Protein AF-A0A975DCL2-F1 (afdb_monomer_lite)

Foldseek 3Di:
DVVVVVVVCCVPPVVVVVVVVVVVVVVPPDPDADPPQVQCCQQQVDGDDPPKDWPDKDWDWDQDPVGIKIKMKGKIADPLVVLVVSVVVLVPDPQWDDDPQWTWRDDPQAKIHIWHGDSVGRMIIIMIMGD

Structure (mmCIF, N/CA/C/O backbone):
data_AF-A0A975DCL2-F1
#
_entry.id   AF-A0A975DCL2-F1
#
loop_
_atom_site.group_PDB
_atom_site.id
_atom_site.type_symbol
_atom_site.label_atom_id
_atom_site.label_alt_id
_atom_site.label_comp_id
_atom_site.label_asym_id
_atom_site.label_entity_id
_atom_site.label_seq_id
_atom_site.pdbx_PDB_ins_code
_atom_site.Cartn_x
_atom_site.Cartn_y
_atom_site.Cartn_z
_atom_site.occupancy
_atom_site.B_iso_or_equiv
_atom_site.auth_seq_id
_atom_site.auth_comp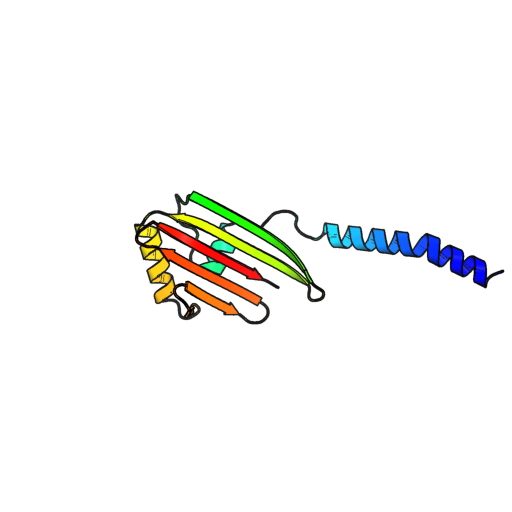_id
_atom_site.auth_asym_id
_atom_site.auth_atom_id
_atom_site.pdbx_PDB_model_num
ATOM 1 N N . MET A 1 1 ? 41.870 8.996 -41.832 1.00 61.66 1 MET A N 1
ATOM 2 C CA . MET A 1 1 ? 40.715 8.359 -42.506 1.00 61.66 1 MET A CA 1
ATOM 3 C C . MET A 1 1 ? 40.031 7.312 -41.621 1.00 61.66 1 MET A C 1
ATOM 5 O O . MET A 1 1 ? 38.864 7.495 -41.310 1.00 61.66 1 MET A O 1
ATOM 9 N N . TYR A 1 2 ? 40.750 6.301 -41.112 1.00 68.19 2 TYR A N 1
ATOM 10 C CA . TYR A 1 2 ? 40.195 5.272 -40.209 1.00 68.19 2 TYR A CA 1
ATOM 11 C C . TYR A 1 2 ? 39.582 5.832 -38.909 1.00 68.19 2 TYR A C 1
ATOM 13 O O . TYR A 1 2 ? 38.489 5.440 -38.517 1.00 68.19 2 TYR A O 1
ATOM 21 N N . GLN A 1 3 ? 40.245 6.812 -38.283 1.00 74.06 3 GLN A N 1
ATOM 22 C CA . GLN A 1 3 ? 39.758 7.490 -37.070 1.00 74.06 3 GLN A CA 1
ATOM 23 C C . GLN A 1 3 ? 38.402 8.189 -37.288 1.00 74.06 3 GLN A C 1
ATOM 25 O O . GLN A 1 3 ? 37.501 8.057 -36.471 1.00 74.06 3 GLN A O 1
ATOM 30 N N . ILE A 1 4 ? 38.228 8.871 -38.424 1.00 77.38 4 ILE A N 1
ATOM 31 C CA . ILE A 1 4 ? 36.994 9.604 -38.755 1.00 77.38 4 ILE A CA 1
ATOM 32 C C . ILE A 1 4 ? 35.851 8.623 -39.036 1.00 77.38 4 ILE A C 1
ATOM 34 O O . ILE A 1 4 ? 34.755 8.792 -38.515 1.00 77.38 4 ILE A O 1
ATOM 38 N N . PHE A 1 5 ? 36.123 7.551 -39.786 1.00 77.69 5 PHE A N 1
ATOM 39 C CA . PHE A 1 5 ? 35.148 6.484 -40.033 1.00 77.69 5 PHE A CA 1
ATOM 40 C C . PHE A 1 5 ? 34.688 5.809 -38.736 1.00 77.69 5 PHE A C 1
ATOM 42 O O . PHE A 1 5 ? 33.501 5.548 -38.561 1.00 77.69 5 PHE A O 1
ATOM 49 N N . LYS A 1 6 ? 35.613 5.581 -37.797 1.00 78.00 6 LYS A N 1
ATOM 50 C CA . LYS A 1 6 ? 35.305 5.017 -36.481 1.00 78.00 6 LYS A CA 1
ATOM 51 C C . LYS A 1 6 ? 34.385 5.942 -35.681 1.00 78.00 6 LYS A C 1
ATOM 53 O O . LYS A 1 6 ? 33.407 5.468 -35.122 1.00 78.00 6 LYS A O 1
ATOM 58 N N . ILE A 1 7 ? 34.644 7.250 -35.685 1.00 80.81 7 ILE A N 1
ATOM 59 C CA . ILE A 1 7 ? 33.789 8.240 -35.010 1.00 80.81 7 ILE A CA 1
ATOM 60 C C . ILE A 1 7 ? 32.390 8.268 -35.631 1.00 80.81 7 ILE A C 1
ATOM 62 O O . ILE A 1 7 ? 31.408 8.224 -34.898 1.00 80.81 7 ILE A O 1
ATOM 6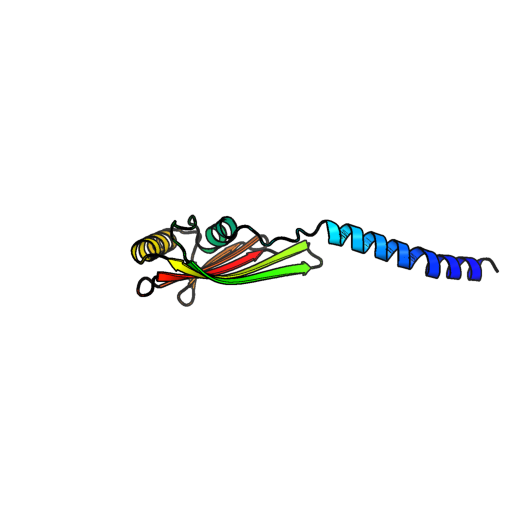6 N N . ILE A 1 8 ? 32.289 8.271 -36.965 1.00 81.06 8 ILE A N 1
ATOM 67 C CA . ILE A 1 8 ? 30.996 8.255 -37.664 1.00 81.06 8 ILE A CA 1
ATOM 68 C C . ILE A 1 8 ? 30.193 7.016 -37.263 1.00 81.06 8 ILE A C 1
ATOM 70 O O . ILE A 1 8 ? 29.042 7.152 -36.874 1.00 81.06 8 ILE A O 1
ATOM 74 N N . ILE A 1 9 ? 30.811 5.832 -37.278 1.00 79.56 9 ILE A N 1
ATOM 75 C CA . ILE A 1 9 ? 30.170 4.574 -36.869 1.00 79.56 9 ILE A CA 1
ATOM 76 C C . ILE A 1 9 ? 29.735 4.619 -35.400 1.00 79.56 9 ILE A C 1
ATOM 78 O O . ILE A 1 9 ? 28.622 4.217 -35.076 1.00 79.56 9 ILE A O 1
ATOM 82 N N . TYR A 1 10 ? 30.581 5.125 -34.501 1.00 82.81 10 TYR A N 1
ATOM 83 C CA . TYR A 1 10 ? 30.229 5.252 -33.086 1.00 82.81 10 TYR A CA 1
ATOM 84 C C . TYR A 1 10 ? 29.017 6.171 -32.891 1.00 82.81 10 TYR A C 1
ATOM 86 O O . TYR A 1 10 ? 28.125 5.837 -32.121 1.00 82.81 10 TYR A O 1
ATOM 94 N N . VAL A 1 11 ? 28.942 7.290 -33.612 1.00 83.81 11 VAL A N 1
ATOM 95 C CA . VAL A 1 11 ? 27.844 8.260 -33.487 1.00 83.81 11 VAL A CA 1
ATOM 96 C C . VAL A 1 11 ? 26.565 7.788 -34.182 1.00 83.81 11 VAL A C 1
ATOM 98 O O . VAL A 1 11 ? 25.477 8.119 -33.727 1.00 83.81 11 VAL A O 1
ATOM 101 N N . THR A 1 12 ? 26.653 7.008 -35.259 1.00 84.50 12 THR A N 1
ATOM 102 C CA . THR A 1 12 ? 25.460 6.552 -35.990 1.00 84.50 12 THR A CA 1
ATOM 103 C C . THR A 1 12 ? 24.918 5.220 -35.497 1.00 84.50 12 THR A C 1
ATOM 105 O O . THR A 1 12 ? 23.719 5.005 -35.610 1.00 84.50 12 THR A O 1
ATOM 108 N N . ILE A 1 13 ? 25.754 4.330 -34.954 1.00 85.19 13 ILE A N 1
ATOM 109 C CA . ILE A 1 13 ? 25.338 2.976 -34.559 1.00 85.19 13 ILE A CA 1
ATOM 110 C C . ILE A 1 13 ? 25.052 2.874 -33.061 1.00 85.19 13 ILE A C 1
ATOM 112 O O . ILE A 1 13 ? 24.077 2.230 -32.676 1.00 85.19 13 ILE A O 1
ATOM 116 N N . ILE A 1 14 ? 25.855 3.510 -32.202 1.00 84.81 14 ILE A N 1
ATOM 117 C CA . ILE A 1 14 ? 25.710 3.343 -30.746 1.00 84.81 14 ILE A CA 1
ATOM 118 C C . ILE A 1 14 ? 24.445 4.013 -30.203 1.00 84.81 14 ILE A C 1
ATOM 120 O O . ILE A 1 14 ? 23.747 3.350 -29.437 1.00 84.81 14 ILE A O 1
ATOM 124 N N . PRO A 1 15 ? 24.081 5.257 -30.577 1.00 87.25 15 PRO A N 1
ATOM 125 C CA . PRO A 1 15 ? 22.866 5.873 -30.048 1.00 87.25 15 PRO A CA 1
ATOM 126 C C . PRO A 1 15 ? 21.587 5.093 -30.391 1.00 87.25 15 PRO A C 1
ATOM 128 O O . PRO A 1 15 ? 20.793 4.874 -29.477 1.00 87.25 15 PRO A O 1
ATOM 131 N N . PRO A 1 16 ? 21.390 4.577 -31.625 1.00 87.00 16 PRO A N 1
ATOM 132 C CA . PRO A 1 16 ? 20.262 3.691 -31.910 1.00 87.00 16 PRO A CA 1
ATOM 133 C C . PRO A 1 16 ? 20.286 2.400 -31.092 1.00 87.00 16 PRO A C 1
ATOM 135 O O . PRO A 1 16 ? 19.246 1.983 -30.598 1.00 87.00 16 PRO A O 1
ATOM 138 N N . LEU A 1 17 ? 21.456 1.779 -30.906 1.00 86.75 17 LEU A N 1
ATOM 139 C CA . LEU A 1 17 ? 21.586 0.556 -30.105 1.00 86.75 17 LEU A CA 1
ATOM 140 C C . LEU A 1 17 ? 21.239 0.787 -28.631 1.00 86.75 17 LEU A C 1
ATOM 142 O O . LEU A 1 17 ? 20.527 -0.020 -28.037 1.00 86.75 17 LEU A O 1
ATOM 146 N N . LEU A 1 18 ? 21.694 1.903 -28.056 1.00 86.31 18 LEU A N 1
ATOM 147 C CA . LEU A 1 18 ? 21.327 2.309 -26.699 1.00 86.31 18 LEU A CA 1
ATOM 148 C C . LEU A 1 18 ? 19.827 2.584 -26.589 1.00 86.31 18 LEU A C 1
ATOM 150 O O . LEU A 1 18 ? 19.204 2.150 -25.625 1.00 86.31 18 LEU A O 1
ATOM 154 N N . PHE A 1 19 ? 19.237 3.249 -27.585 1.00 86.81 19 PHE A N 1
ATOM 155 C CA . PHE A 1 19 ? 17.800 3.504 -27.622 1.00 86.81 19 PHE A CA 1
ATOM 156 C C . PHE A 1 19 ? 16.992 2.201 -27.675 1.00 86.81 19 PHE A C 1
ATOM 158 O O . PHE A 1 19 ? 16.068 2.022 -26.889 1.00 86.81 19 PHE A O 1
ATOM 165 N N . VAL A 1 20 ? 17.376 1.256 -28.539 1.00 86.94 20 VAL A N 1
ATOM 166 C CA . VAL A 1 20 ? 16.731 -0.065 -28.627 1.00 86.94 20 VAL A CA 1
ATOM 167 C C . VAL A 1 20 ? 16.858 -0.826 -27.308 1.00 86.94 20 VAL A C 1
ATOM 169 O O . VAL A 1 20 ? 15.869 -1.385 -26.841 1.00 86.94 20 VAL A O 1
ATOM 172 N N . GLY A 1 21 ? 18.036 -0.806 -26.676 1.00 86.06 21 GLY A N 1
ATOM 173 C CA . GLY A 1 21 ? 18.235 -1.401 -25.353 1.00 86.06 21 GLY A CA 1
ATOM 174 C C . GLY A 1 21 ? 17.332 -0.773 -24.288 1.00 86.06 21 GLY A C 1
ATOM 175 O O . GLY A 1 21 ? 16.706 -1.492 -23.514 1.00 86.06 21 GLY A O 1
ATOM 176 N N . PHE A 1 22 ? 17.200 0.554 -24.290 1.00 83.25 22 PHE A N 1
ATOM 177 C CA . PHE A 1 22 ? 16.341 1.278 -23.352 1.00 83.25 22 PHE A CA 1
ATOM 178 C C . PHE A 1 22 ? 14.859 0.940 -23.546 1.00 83.25 22 PHE A C 1
ATOM 180 O O . PHE A 1 22 ? 14.155 0.688 -22.572 1.00 83.25 22 PHE A O 1
ATOM 187 N N . VAL A 1 23 ? 14.395 0.869 -24.797 1.00 82.88 23 VAL A N 1
ATOM 188 C CA . VAL A 1 23 ? 13.020 0.462 -25.128 1.00 82.88 23 VAL A CA 1
ATOM 189 C C . VAL A 1 23 ? 12.755 -0.975 -24.686 1.00 82.88 23 VAL A C 1
ATOM 191 O O . VAL A 1 23 ? 11.705 -1.248 -24.112 1.00 82.88 23 VAL A O 1
ATOM 194 N N . PHE A 1 24 ? 13.711 -1.884 -24.897 1.00 82.75 24 PHE A N 1
ATOM 195 C CA . PHE A 1 24 ? 13.594 -3.267 -24.438 1.00 82.75 24 PHE A CA 1
ATOM 196 C C . PHE A 1 24 ? 13.453 -3.352 -22.916 1.00 82.75 24 PHE A C 1
ATOM 198 O O . PHE A 1 24 ? 12.580 -4.059 -22.430 1.00 82.75 24 PHE A O 1
ATOM 205 N N . ILE A 1 25 ? 14.270 -2.608 -22.164 1.00 79.06 25 ILE A N 1
ATOM 206 C CA . ILE A 1 25 ? 14.192 -2.564 -20.695 1.00 79.06 25 ILE A CA 1
ATOM 207 C C . ILE A 1 25 ? 12.855 -1.962 -20.244 1.00 79.06 25 ILE A C 1
ATOM 209 O O . ILE A 1 25 ? 12.198 -2.519 -19.368 1.00 79.06 25 ILE A O 1
ATOM 213 N N . ALA A 1 26 ? 12.422 -0.866 -20.871 1.00 72.56 26 ALA A N 1
ATOM 214 C CA . ALA A 1 26 ? 11.152 -0.220 -20.559 1.00 72.56 26 ALA A CA 1
ATOM 215 C C . ALA A 1 26 ? 9.941 -1.130 -20.833 1.00 72.56 26 ALA A C 1
ATOM 217 O O . ALA A 1 26 ? 8.963 -1.072 -20.095 1.00 72.56 26 ALA A O 1
ATOM 218 N N . ALA A 1 27 ? 10.012 -2.003 -21.843 1.00 73.88 27 ALA A N 1
ATOM 219 C CA . ALA A 1 27 ? 8.942 -2.946 -22.170 1.00 73.88 27 ALA A CA 1
ATOM 220 C C . ALA A 1 27 ? 8.725 -4.038 -21.104 1.00 73.88 27 ALA A C 1
ATOM 222 O O . ALA A 1 27 ? 7.651 -4.632 -21.059 1.00 73.88 27 ALA A O 1
ATOM 223 N N . PHE A 1 28 ? 9.714 -4.300 -20.242 1.00 72.19 28 PHE A N 1
ATOM 224 C CA . PHE A 1 28 ? 9.573 -5.227 -19.112 1.00 72.19 28 PHE A CA 1
ATOM 225 C C . PHE A 1 28 ? 9.035 -4.562 -17.841 1.00 72.19 28 PHE A C 1
ATOM 227 O O . PHE A 1 28 ? 8.841 -5.245 -16.836 1.00 72.19 28 PHE A O 1
ATOM 234 N N . ILE A 1 29 ? 8.781 -3.250 -17.861 1.00 66.81 29 ILE A N 1
ATOM 235 C CA . ILE A 1 29 ? 8.124 -2.565 -16.751 1.00 66.81 29 ILE A CA 1
ATOM 236 C C . ILE A 1 29 ? 6.624 -2.862 -16.874 1.00 66.81 29 ILE A C 1
ATOM 238 O O . ILE A 1 29 ? 6.015 -2.438 -17.860 1.00 66.81 29 ILE A O 1
ATOM 242 N N . PRO A 1 30 ? 6.007 -3.588 -15.921 1.00 62.97 30 PRO A N 1
ATOM 243 C CA . PRO A 1 30 ? 4.571 -3.832 -15.966 1.00 62.97 30 PRO A CA 1
ATOM 244 C C . PRO A 1 30 ? 3.832 -2.491 -16.061 1.00 62.97 30 PRO A C 1
ATOM 246 O O . PRO A 1 30 ? 4.168 -1.533 -15.358 1.00 62.97 30 PRO A O 1
ATOM 249 N N . SER A 1 31 ? 2.849 -2.402 -16.955 1.00 64.31 31 SER A N 1
ATOM 250 C CA . SER A 1 31 ? 2.064 -1.182 -17.185 1.00 64.31 31 SER A CA 1
ATOM 251 C C . SER A 1 31 ? 0.983 -0.979 -16.130 1.00 64.31 31 SER A C 1
ATOM 253 O O . SER A 1 31 ? 0.678 0.154 -15.765 1.00 64.31 31 SER A O 1
ATOM 255 N N . ASP A 1 32 ? 0.430 -2.077 -15.616 1.00 72.81 32 ASP A N 1
ATOM 256 C CA . ASP A 1 32 ? -0.799 -2.034 -14.827 1.00 72.81 32 ASP A CA 1
ATOM 257 C C . ASP A 1 32 ? -0.479 -1.949 -13.338 1.00 72.81 32 ASP A C 1
ATOM 259 O O . ASP A 1 32 ? 0.397 -2.698 -12.888 1.00 72.81 32 ASP A O 1
ATOM 263 N N . PRO A 1 33 ? -1.146 -1.066 -12.567 1.00 80.19 33 PRO A N 1
ATOM 264 C CA . PRO A 1 33 ? -0.934 -0.956 -11.127 1.00 80.19 33 PRO A CA 1
ATOM 265 C C . PRO A 1 33 ? -1.136 -2.311 -10.448 1.00 80.19 33 PRO A C 1
ATOM 267 O O . PRO A 1 33 ? -1.855 -3.171 -10.959 1.00 80.19 33 PRO A O 1
ATOM 270 N N . GLU A 1 34 ? -0.488 -2.515 -9.301 1.00 86.56 34 GLU A N 1
ATOM 271 C CA . GLU A 1 34 ? -0.695 -3.763 -8.565 1.00 86.56 34 GLU A CA 1
ATOM 272 C C . GLU A 1 34 ? -2.177 -3.917 -8.185 1.00 86.56 34 GLU A C 1
ATOM 274 O O . GLU A 1 34 ? -2.885 -2.914 -8.054 1.00 86.56 34 GLU A O 1
ATOM 279 N N . PRO A 1 35 ? -2.699 -5.144 -8.037 1.00 90.69 35 PRO A N 1
ATOM 280 C CA . PRO A 1 35 ? -4.072 -5.338 -7.588 1.00 90.69 35 PRO A CA 1
ATOM 281 C C . PRO A 1 35 ? -4.298 -4.654 -6.236 1.00 90.69 35 PRO A C 1
ATOM 283 O O . PRO A 1 35 ? -3.455 -4.752 -5.342 1.00 90.69 35 PRO A O 1
ATOM 286 N N . LEU A 1 36 ? -5.434 -3.969 -6.074 1.00 91.44 36 LEU A N 1
ATOM 287 C CA . LEU A 1 36 ? -5.747 -3.239 -4.841 1.00 91.44 36 LEU A CA 1
ATOM 288 C C . LEU A 1 36 ? -5.746 -4.174 -3.627 1.00 91.44 36 LEU A C 1
ATOM 290 O O . LEU A 1 36 ? -5.337 -3.781 -2.544 1.00 91.44 36 LEU A O 1
ATOM 294 N N . GLU A 1 37 ? -6.167 -5.419 -3.817 1.00 92.69 37 GLU A N 1
ATOM 295 C CA . GLU A 1 37 ? -6.192 -6.456 -2.793 1.00 92.69 37 GLU A CA 1
ATOM 296 C C . GLU A 1 37 ? -4.792 -6.743 -2.243 1.00 92.69 37 GLU A C 1
ATOM 298 O O . GLU A 1 37 ? -4.630 -6.931 -1.040 1.00 92.69 37 GLU A O 1
ATOM 303 N N . VAL A 1 38 ? -3.778 -6.743 -3.115 1.00 91.25 38 VAL A N 1
ATOM 304 C CA . VAL A 1 38 ? -2.377 -6.955 -2.732 1.00 91.25 38 VAL A CA 1
ATOM 305 C C . VAL A 1 38 ? -1.863 -5.730 -1.989 1.00 91.25 38 VAL A C 1
ATOM 307 O O . VAL A 1 38 ? -1.373 -5.852 -0.871 1.00 91.25 38 VAL A O 1
ATOM 310 N N . VAL A 1 39 ? -2.054 -4.543 -2.568 1.00 92.38 39 VAL A N 1
ATOM 311 C CA . VAL A 1 39 ? -1.600 -3.275 -1.980 1.00 92.38 39 VAL A CA 1
ATOM 312 C C . VAL A 1 39 ? -2.216 -3.055 -0.600 1.00 92.38 39 VAL A C 1
ATOM 314 O O . VAL A 1 39 ? -1.511 -2.759 0.361 1.00 92.38 39 VAL A O 1
ATOM 317 N N . PHE A 1 40 ? -3.528 -3.252 -0.476 1.00 93.50 40 PHE A N 1
ATOM 318 C CA . PHE A 1 40 ? -4.249 -3.079 0.778 1.00 93.50 40 PHE A CA 1
ATOM 319 C C . PHE A 1 40 ? -3.798 -4.082 1.839 1.00 93.50 40 PHE A C 1
ATOM 321 O O . PHE A 1 40 ? -3.597 -3.703 2.992 1.00 93.50 40 PHE A O 1
ATOM 328 N N . LYS A 1 41 ? -3.583 -5.344 1.456 1.00 93.38 41 LYS A N 1
ATOM 329 C CA . LYS A 1 41 ? -3.080 -6.375 2.364 1.00 93.38 41 LYS A CA 1
ATOM 330 C C . LYS A 1 41 ? -1.685 -6.055 2.880 1.00 93.38 41 LYS A C 1
ATOM 332 O O . LYS A 1 41 ? -1.431 -6.199 4.071 1.00 93.38 41 LYS A O 1
ATOM 337 N N . GLU A 1 42 ? -0.796 -5.582 2.015 1.00 91.38 42 GLU A N 1
ATOM 338 C CA . GLU A 1 42 ? 0.550 -5.175 2.419 1.00 91.38 42 GLU A CA 1
ATOM 339 C C . GLU A 1 42 ? 0.533 -3.904 3.291 1.00 91.38 42 GLU A C 1
ATOM 341 O O . GLU A 1 42 ? 1.315 -3.789 4.238 1.00 91.38 42 GLU A O 1
ATOM 346 N N . SER A 1 43 ? -0.390 -2.970 3.035 1.00 92.50 43 SER A N 1
ATOM 347 C CA . SER A 1 43 ? -0.559 -1.751 3.835 1.00 92.50 43 SER A CA 1
ATOM 348 C C . SER A 1 43 ? -1.210 -1.983 5.194 1.00 92.50 43 SER A C 1
ATOM 350 O O . SER A 1 43 ? -0.752 -1.407 6.173 1.00 92.50 43 SER A O 1
ATOM 352 N N . CYS A 1 44 ? -2.275 -2.783 5.266 1.00 92.88 44 CYS A N 1
ATOM 353 C CA . CYS A 1 44 ? -3.149 -2.907 6.437 1.00 92.88 44 CYS A CA 1
ATOM 354 C C . CYS A 1 44 ? -3.100 -4.291 7.107 1.00 92.88 44 CYS A C 1
ATOM 356 O O . CYS A 1 44 ? -3.782 -4.508 8.104 1.00 92.88 44 CYS A O 1
ATOM 358 N N . GLY A 1 45 ? -2.325 -5.240 6.576 1.00 90.75 45 GLY A N 1
ATOM 359 C CA . GLY A 1 45 ? -2.104 -6.558 7.179 1.00 90.75 45 GLY A CA 1
ATOM 360 C C . GLY A 1 45 ? -3.312 -7.495 7.130 1.00 90.75 45 GLY A C 1
ATOM 361 O O . GLY A 1 45 ? -3.280 -8.567 7.732 1.00 90.75 45 GLY A O 1
ATOM 362 N N . VAL A 1 46 ? -4.377 -7.103 6.430 1.00 93.62 46 VAL A N 1
ATOM 363 C CA . VAL A 1 46 ? -5.654 -7.819 6.353 1.00 93.62 46 VAL A CA 1
ATOM 364 C C . VAL A 1 46 ? -6.192 -7.793 4.931 1.00 93.62 46 VAL A C 1
ATOM 366 O O . VAL A 1 46 ? -5.888 -6.890 4.152 1.00 93.62 46 VAL A O 1
ATOM 369 N N . ASP A 1 47 ? -6.994 -8.795 4.585 1.00 94.75 47 ASP A N 1
ATOM 370 C CA . ASP A 1 47 ? -7.609 -8.860 3.264 1.00 94.75 47 ASP A CA 1
ATOM 371 C C . ASP A 1 47 ? -8.641 -7.735 3.081 1.00 94.75 47 ASP A C 1
ATOM 373 O O . ASP A 1 47 ? -9.320 -7.313 4.021 1.00 94.75 47 ASP A O 1
ATOM 377 N N . LEU A 1 48 ? -8.755 -7.248 1.844 1.00 93.69 48 LEU A N 1
ATOM 378 C CA . LEU A 1 48 ? -9.695 -6.193 1.477 1.00 93.69 48 LEU A CA 1
ATOM 379 C C . LEU A 1 48 ? -11.144 -6.676 1.710 1.00 93.69 48 LEU A C 1
ATOM 381 O O .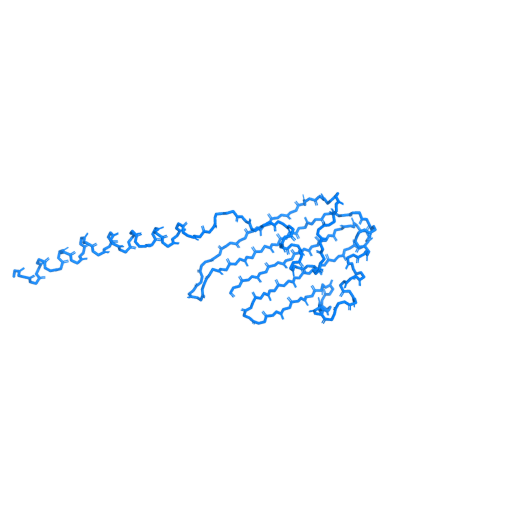 LEU A 1 48 ? -11.555 -7.669 1.103 1.00 93.69 48 LEU A O 1
ATOM 385 N N . PRO A 1 49 ? -11.934 -6.015 2.577 1.00 92.62 49 PRO A N 1
ATOM 386 C CA . PRO A 1 49 ? -13.269 -6.486 2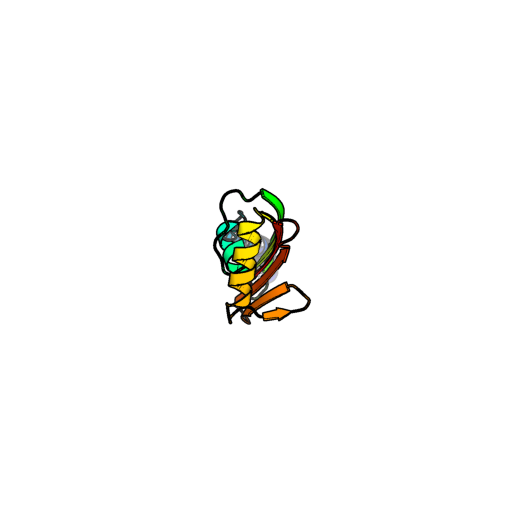.929 1.00 92.62 49 PRO A CA 1
ATOM 387 C C . PRO A 1 49 ? -14.251 -6.327 1.766 1.00 92.62 49 PRO A C 1
ATOM 389 O O . PRO A 1 49 ? -14.173 -5.375 0.993 1.00 92.62 49 PRO A O 1
ATOM 392 N N . PHE A 1 50 ? -15.230 -7.227 1.667 1.00 90.19 50 PHE A N 1
ATOM 393 C CA . PHE A 1 50 ? -16.294 -7.123 0.666 1.00 90.19 50 PHE A CA 1
ATOM 394 C C . PHE A 1 50 ? -17.150 -5.864 0.877 1.00 90.19 50 PHE A C 1
ATOM 396 O O . PHE A 1 50 ? -17.410 -5.463 2.009 1.00 90.19 50 PHE A O 1
ATOM 403 N N . GLY A 1 51 ? -17.620 -5.265 -0.223 1.00 89.25 51 GLY A N 1
ATOM 404 C CA . GLY A 1 51 ? -18.465 -4.063 -0.181 1.00 89.25 51 GLY A CA 1
ATOM 405 C C . GLY A 1 51 ? -17.700 -2.747 -0.009 1.00 89.25 51 GLY A C 1
ATOM 406 O O . GLY A 1 51 ? -18.319 -1.720 0.254 1.00 89.25 51 GLY A O 1
ATOM 407 N N . TYR A 1 52 ? -16.374 -2.759 -0.165 1.00 92.56 52 TYR A N 1
ATOM 408 C CA . TYR A 1 52 ? -15.568 -1.542 -0.152 1.00 92.56 52 TYR A CA 1
ATOM 409 C C . TYR A 1 52 ? -15.917 -0.603 -1.318 1.00 92.56 52 TYR A C 1
ATOM 411 O O . TYR A 1 52 ? -16.255 -1.034 -2.422 1.00 92.56 52 TYR A O 1
ATOM 419 N N . VAL A 1 53 ? -15.767 0.699 -1.082 1.00 95.00 53 VAL A N 1
ATOM 420 C CA . VAL A 1 53 ? -15.855 1.742 -2.107 1.00 95.00 53 VAL A CA 1
ATOM 421 C C . VAL A 1 53 ? -14.505 2.433 -2.210 1.00 95.00 53 VAL A C 1
ATOM 423 O O . VAL A 1 53 ? -13.967 2.911 -1.214 1.00 95.00 53 VAL A O 1
ATOM 426 N N . VAL A 1 54 ? -13.946 2.498 -3.417 1.00 95.00 54 VAL A N 1
ATOM 427 C CA . VAL A 1 54 ? -12.703 3.237 -3.671 1.00 95.00 54 VAL A CA 1
ATOM 428 C C . VAL A 1 54 ? -13.033 4.716 -3.826 1.00 95.00 54 VAL A C 1
ATOM 430 O O . VAL A 1 54 ? -13.784 5.088 -4.725 1.00 95.00 54 VAL A O 1
ATOM 433 N N . ILE A 1 55 ? -12.464 5.550 -2.959 1.00 95.69 55 ILE A N 1
ATOM 434 C CA . ILE A 1 55 ? -12.631 7.008 -2.998 1.00 95.69 55 ILE A CA 1
ATOM 435 C C . ILE A 1 55 ? -11.484 7.638 -3.780 1.00 95.69 55 ILE A C 1
ATOM 437 O O . ILE A 1 55 ? -11.701 8.430 -4.693 1.00 95.69 55 ILE A O 1
ATOM 441 N N . GLU A 1 56 ? -10.255 7.256 -3.438 1.00 93.81 56 GLU A N 1
ATOM 442 C CA . GLU A 1 56 ? -9.045 7.767 -4.066 1.00 93.81 56 GLU A CA 1
ATOM 443 C C . GLU A 1 56 ? -8.035 6.640 -4.242 1.00 93.81 56 GLU A C 1
ATOM 445 O O . GLU A 1 56 ? -7.879 5.775 -3.377 1.00 93.81 56 GLU A O 1
ATOM 450 N N . ARG A 1 57 ? -7.334 6.663 -5.375 1.00 93.25 57 ARG A N 1
ATOM 451 C CA . ARG A 1 57 ? -6.262 5.724 -5.677 1.00 93.25 57 ARG A CA 1
ATOM 452 C C . ARG A 1 57 ? -5.235 6.396 -6.575 1.00 93.25 57 ARG A C 1
ATOM 454 O O . ARG A 1 57 ? -5.551 6.780 -7.698 1.00 93.25 57 ARG A O 1
ATOM 461 N N . GLN A 1 58 ? -4.017 6.555 -6.073 1.00 92.25 58 GLN A N 1
ATOM 462 C CA . GLN A 1 58 ? -2.919 7.211 -6.779 1.00 92.25 58 GLN A CA 1
ATOM 463 C C . GLN A 1 58 ? -1.699 6.286 -6.807 1.00 92.25 58 GLN A C 1
ATOM 465 O O . GLN A 1 58 ? -0.844 6.374 -5.921 1.00 92.25 58 GLN A O 1
ATOM 470 N N . PRO A 1 59 ? -1.622 5.382 -7.801 1.00 91.19 59 PRO A N 1
ATOM 471 C CA . PRO A 1 59 ? -0.436 4.578 -8.030 1.00 91.19 59 PRO A CA 1
ATOM 472 C C . PRO A 1 59 ? 0.654 5.421 -8.705 1.00 91.19 59 PRO A C 1
ATOM 474 O O . PRO A 1 59 ? 0.389 6.270 -9.555 1.00 91.19 59 PRO A O 1
ATOM 477 N N . SER A 1 60 ? 1.897 5.153 -8.338 1.00 86.81 60 SER A N 1
ATOM 478 C CA . SER A 1 60 ? 3.102 5.783 -8.851 1.00 86.81 60 SER A CA 1
ATOM 479 C C . SER A 1 60 ? 4.170 4.713 -9.047 1.00 86.81 60 SER A C 1
ATOM 481 O O . SER A 1 60 ? 4.391 3.857 -8.191 1.00 86.81 60 SER A O 1
ATOM 483 N N . ARG A 1 61 ? 4.851 4.758 -10.191 1.00 82.81 61 ARG A N 1
ATOM 484 C CA . ARG A 1 61 ? 5.954 3.853 -10.523 1.00 82.81 61 ARG A CA 1
ATOM 485 C C . ARG A 1 61 ? 7.185 4.648 -10.884 1.00 82.81 61 ARG A C 1
ATOM 487 O O . ARG A 1 61 ? 7.102 5.642 -11.603 1.00 82.81 61 ARG A O 1
ATOM 494 N N . GLY A 1 62 ? 8.320 4.187 -10.389 1.00 74.94 62 GLY A N 1
ATOM 495 C CA . GLY A 1 62 ? 9.618 4.755 -10.690 1.00 74.94 62 GLY A CA 1
ATOM 496 C C . GLY A 1 62 ? 10.606 3.674 -11.087 1.00 74.94 62 GLY A C 1
ATOM 497 O O . GLY A 1 62 ? 10.437 2.490 -10.801 1.00 74.94 62 GLY A O 1
ATOM 498 N N . PHE A 1 63 ? 11.666 4.108 -11.752 1.00 71.75 63 PHE A N 1
ATOM 499 C CA . PHE A 1 63 ? 12.856 3.301 -11.935 1.00 71.75 63 PHE A CA 1
ATOM 500 C C . PHE A 1 63 ? 14.007 4.039 -11.268 1.00 71.75 63 PHE A C 1
ATOM 502 O O . PHE A 1 63 ? 14.338 5.164 -11.649 1.00 71.75 63 PHE A O 1
ATOM 509 N N . ALA A 1 64 ? 14.570 3.426 -10.237 1.00 67.31 64 ALA A N 1
ATOM 510 C CA . ALA A 1 64 ? 15.744 3.921 -9.546 1.00 67.31 64 ALA A CA 1
ATOM 511 C C . ALA A 1 64 ? 16.948 3.028 -9.900 1.00 67.31 64 ALA A C 1
ATOM 513 O O . ALA A 1 64 ? 16.761 1.896 -10.344 1.00 67.31 64 ALA A O 1
ATOM 514 N N . PRO A 1 65 ? 18.198 3.487 -9.710 1.00 65.94 65 PRO A N 1
ATOM 515 C CA . PRO A 1 65 ? 19.387 2.680 -10.006 1.00 65.94 65 PRO A CA 1
ATOM 516 C C . PRO A 1 65 ? 19.392 1.299 -9.332 1.00 65.94 65 PRO A C 1
ATOM 518 O O . PRO A 1 65 ? 19.994 0.363 -9.849 1.00 65.94 65 PRO A O 1
ATOM 521 N N . GLN A 1 66 ? 18.722 1.183 -8.185 1.00 68.44 66 GLN A N 1
ATOM 522 C CA . GLN A 1 66 ? 18.575 -0.041 -7.404 1.00 68.44 66 GLN A CA 1
ATOM 523 C C . GLN A 1 66 ? 17.456 -0.987 -7.882 1.00 68.44 66 GLN A C 1
ATOM 525 O O . GLN A 1 66 ? 17.436 -2.134 -7.447 1.00 68.44 66 GLN A O 1
ATOM 530 N N . GLY A 1 67 ? 16.556 -0.554 -8.774 1.00 71.44 67 GLY A N 1
ATOM 531 C CA . GLY A 1 67 ? 15.452 -1.383 -9.261 1.00 71.44 67 GLY A CA 1
ATOM 532 C C . GLY A 1 67 ? 14.167 -0.619 -9.589 1.00 71.44 67 GLY A C 1
ATOM 533 O O . GLY A 1 67 ? 14.149 0.603 -9.754 1.00 71.44 67 GLY A O 1
ATOM 534 N N . VAL A 1 68 ? 13.073 -1.372 -9.704 1.00 77.31 68 VAL A N 1
ATOM 535 C CA . VAL A 1 68 ? 11.723 -0.831 -9.901 1.00 77.31 68 VAL A CA 1
ATOM 536 C C . VAL A 1 68 ? 11.178 -0.394 -8.548 1.00 77.31 68 VAL A C 1
ATOM 538 O O . VAL A 1 68 ? 11.182 -1.182 -7.607 1.00 77.31 68 VAL A O 1
ATOM 541 N N . SER A 1 69 ? 10.678 0.835 -8.464 1.00 83.81 69 SER A N 1
ATOM 542 C CA . SER A 1 69 ? 9.936 1.303 -7.302 1.00 83.81 69 SER A CA 1
ATOM 543 C C . SER A 1 69 ? 8.446 1.394 -7.605 1.00 83.81 69 SER A C 1
ATOM 545 O O . SER A 1 69 ? 8.020 1.806 -8.690 1.00 83.81 69 SER A O 1
ATOM 547 N N . TYR A 1 70 ? 7.647 1.013 -6.619 1.00 86.88 70 TYR A N 1
ATOM 548 C CA . TYR A 1 70 ? 6.202 1.157 -6.625 1.00 86.88 70 TYR A CA 1
ATOM 549 C C . TYR A 1 70 ? 5.787 1.935 -5.393 1.00 86.88 70 TYR A C 1
ATOM 551 O O . TYR A 1 70 ? 6.248 1.643 -4.295 1.00 86.88 70 TYR A O 1
ATOM 559 N N . SER A 1 71 ? 4.905 2.909 -5.549 1.00 90.00 71 SER A N 1
ATOM 560 C CA . SER A 1 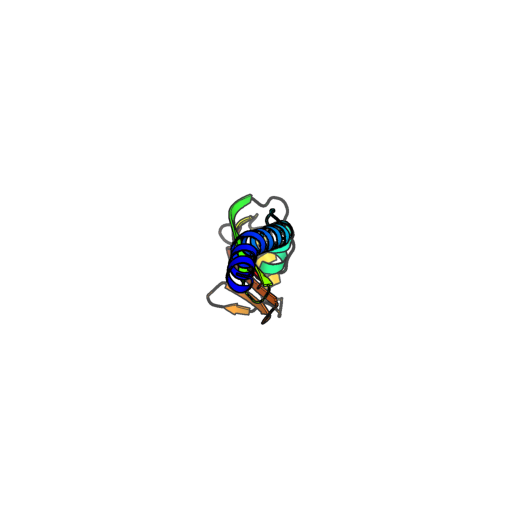71 ? 4.196 3.484 -4.419 1.00 90.00 71 SER A CA 1
ATOM 561 C C . SER A 1 71 ? 2.746 3.727 -4.775 1.00 90.00 71 SER A C 1
ATOM 563 O O . SER A 1 71 ? 2.414 4.133 -5.882 1.00 90.00 71 SER A O 1
ATOM 565 N N . GLU A 1 72 ? 1.860 3.471 -3.833 1.00 93.00 72 GLU A N 1
ATOM 566 C CA . GLU A 1 72 ? 0.444 3.733 -3.983 1.00 93.00 72 GLU A CA 1
ATOM 567 C C . GLU A 1 72 ? -0.072 4.335 -2.690 1.00 93.00 72 GLU A C 1
ATOM 569 O O . GLU A 1 72 ? 0.259 3.881 -1.597 1.00 93.00 72 GLU A O 1
ATOM 574 N N . LYS A 1 73 ? -0.884 5.375 -2.817 1.00 94.06 73 LYS A N 1
ATOM 575 C CA . LYS A 1 73 ? -1.683 5.893 -1.714 1.00 94.06 73 LYS A CA 1
ATOM 576 C C . LYS A 1 73 ? -3.135 5.930 -2.144 1.00 94.06 73 LYS A C 1
ATOM 578 O O . LYS A 1 73 ? -3.438 6.212 -3.309 1.00 94.06 73 LYS A O 1
ATOM 583 N N . GLY A 1 74 ? -4.029 5.678 -1.210 1.00 94.75 74 GLY A N 1
ATOM 584 C CA . GLY A 1 74 ? -5.443 5.730 -1.502 1.00 94.75 74 GLY A CA 1
ATOM 585 C C . GLY A 1 74 ? -6.304 5.750 -0.262 1.00 94.75 74 GLY A C 1
ATOM 586 O O . GLY A 1 74 ? -5.842 5.621 0.873 1.00 94.75 74 GLY A O 1
ATOM 587 N N . VAL A 1 75 ? -7.588 5.930 -0.524 1.00 96.38 75 VAL A N 1
ATOM 588 C CA . VAL A 1 75 ? -8.636 5.982 0.481 1.00 96.38 75 VAL A CA 1
ATOM 589 C C . VAL A 1 75 ? -9.750 5.064 0.019 1.00 96.38 75 VAL A C 1
ATOM 591 O O . VAL A 1 75 ? -10.273 5.214 -1.090 1.00 96.38 75 VAL A O 1
ATOM 594 N N . ILE A 1 76 ? -10.116 4.117 0.874 1.00 96.31 76 ILE A N 1
ATOM 595 C CA . ILE A 1 76 ? -11.333 3.329 0.704 1.00 96.31 76 ILE A CA 1
ATOM 596 C C . ILE A 1 76 ? -12.321 3.653 1.816 1.00 96.31 76 ILE A C 1
ATOM 598 O O . ILE A 1 76 ? -11.943 4.075 2.909 1.00 96.31 76 ILE A O 1
ATOM 602 N N . GLN A 1 77 ? -13.593 3.422 1.534 1.00 96.44 77 GLN A N 1
ATOM 603 C CA . GLN A 1 77 ? -14.650 3.409 2.525 1.00 96.44 77 GLN A CA 1
ATOM 604 C C . GLN A 1 77 ? -15.159 1.979 2.689 1.00 96.44 77 GLN A C 1
ATOM 606 O O . GLN A 1 77 ? -15.426 1.290 1.705 1.00 96.44 77 GLN A O 1
ATOM 611 N N . VAL A 1 78 ? -15.280 1.537 3.935 1.00 95.88 78 VAL A N 1
ATOM 612 C CA . VAL A 1 78 ? -15.790 0.219 4.317 1.00 95.88 78 VAL A CA 1
ATOM 613 C C . VAL A 1 78 ? -16.888 0.378 5.364 1.00 95.88 78 VAL A C 1
ATOM 615 O O . VAL A 1 78 ? -17.011 1.426 6.001 1.00 95.88 78 VAL A O 1
ATOM 618 N N . ASP A 1 79 ? -17.679 -0.672 5.575 1.00 95.50 79 ASP A N 1
ATOM 619 C CA . ASP A 1 79 ? -18.643 -0.690 6.675 1.00 95.50 79 ASP A CA 1
ATOM 620 C C . ASP A 1 79 ? -17.951 -0.496 8.028 1.00 95.50 79 ASP A C 1
ATOM 622 O O . ASP A 1 79 ? -16.847 -0.993 8.263 1.00 95.50 79 ASP A O 1
ATOM 626 N N . LEU A 1 80 ? -18.641 0.161 8.964 1.00 94.50 80 LEU A N 1
ATOM 627 C CA . LEU A 1 80 ? -18.105 0.459 10.299 1.00 94.50 80 LEU A CA 1
ATOM 628 C C . LEU A 1 80 ? -17.630 -0.800 11.037 1.00 94.50 80 LEU A C 1
ATOM 630 O O . LEU A 1 80 ? -16.622 -0.761 11.735 1.00 94.50 80 LEU A O 1
ATOM 634 N N . LYS A 1 81 ? -18.321 -1.928 10.831 1.00 94.94 81 LYS A N 1
ATOM 635 C CA . LYS A 1 81 ? -17.917 -3.226 11.378 1.00 94.94 81 LYS A CA 1
ATOM 636 C C . LYS A 1 81 ? -16.543 -3.652 10.849 1.00 94.94 81 LYS A C 1
ATOM 638 O O . LYS A 1 81 ? -15.666 -3.967 11.641 1.00 94.94 81 LYS A O 1
ATOM 643 N N . HIS A 1 82 ? -16.340 -3.591 9.532 1.00 95.06 82 HIS A N 1
ATOM 644 C CA . HIS A 1 82 ? -15.053 -3.921 8.923 1.00 95.06 82 HIS A CA 1
ATOM 645 C C . HIS A 1 82 ? -13.957 -2.950 9.370 1.00 95.06 82 HIS A C 1
ATOM 647 O O . HIS A 1 82 ? -12.852 -3.387 9.657 1.00 95.06 82 HIS A O 1
ATOM 653 N N . ALA A 1 83 ? -14.253 -1.653 9.502 1.00 93.50 83 ALA A N 1
ATOM 654 C CA . ALA A 1 83 ? -13.290 -0.688 10.033 1.00 93.50 83 ALA A CA 1
ATOM 655 C C . ALA A 1 83 ? -12.845 -1.048 11.463 1.00 93.50 83 ALA A C 1
ATOM 657 O O . ALA A 1 83 ? -11.655 -1.005 11.769 1.00 93.50 83 ALA A O 1
ATOM 658 N N . SER A 1 84 ? -13.775 -1.446 12.336 1.00 94.69 84 SER A N 1
ATOM 659 C CA . SER A 1 84 ? -13.438 -1.926 13.681 1.00 94.69 84 SER A CA 1
ATOM 660 C C . SER A 1 84 ? -12.599 -3.204 13.657 1.00 94.69 84 SER A C 1
ATOM 662 O O . SER A 1 84 ? -11.625 -3.294 14.402 1.00 94.69 84 SER A O 1
ATOM 664 N N . ASP A 1 85 ? -12.931 -4.159 12.787 1.00 94.31 85 ASP A N 1
ATOM 665 C CA . ASP A 1 85 ? -12.200 -5.425 12.663 1.00 94.31 85 ASP A CA 1
ATOM 666 C C . ASP A 1 85 ? -10.763 -5.207 12.139 1.00 94.31 85 ASP A C 1
ATOM 668 O O . ASP A 1 85 ? -9.813 -5.810 12.649 1.00 94.31 85 ASP A O 1
ATOM 672 N N . ILE A 1 86 ? -10.580 -4.301 11.166 1.00 93.56 86 ILE A N 1
ATOM 673 C CA . ILE A 1 86 ? -9.259 -3.904 10.647 1.00 93.56 86 ILE A CA 1
ATOM 674 C C . ILE A 1 86 ? -8.440 -3.242 11.758 1.00 93.56 86 ILE A C 1
ATOM 676 O O . ILE A 1 86 ? -7.292 -3.623 11.977 1.00 93.56 86 ILE A O 1
ATOM 680 N N . LEU A 1 87 ? -9.027 -2.278 12.478 1.00 94.12 87 LEU A N 1
ATOM 681 C CA . LEU A 1 87 ? -8.343 -1.593 13.575 1.00 94.12 87 LEU A CA 1
ATOM 682 C C . LEU A 1 87 ? -7.884 -2.589 14.644 1.00 94.12 87 LEU A C 1
ATOM 684 O O . LEU A 1 87 ? -6.721 -2.576 15.033 1.00 94.12 87 LEU A O 1
ATOM 688 N N . HIS A 1 88 ? -8.772 -3.488 15.068 1.00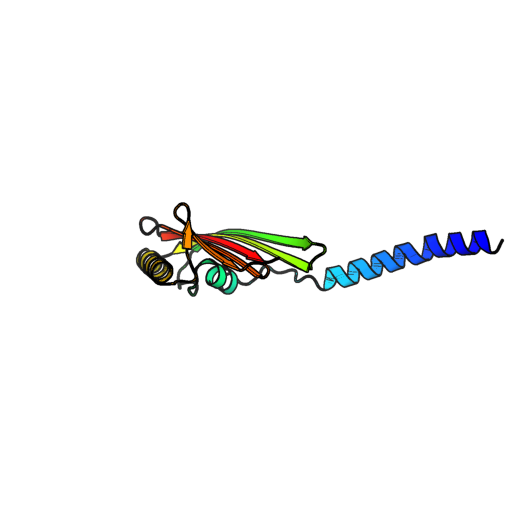 94.12 88 HIS A N 1
ATOM 689 C CA . HIS A 1 88 ? -8.435 -4.502 16.061 1.00 94.12 88 HIS A CA 1
ATOM 690 C C . HIS A 1 88 ? -7.304 -5.425 15.584 1.00 94.12 88 HIS A C 1
ATOM 692 O O . HIS A 1 88 ? -6.389 -5.739 16.342 1.00 94.12 88 HIS A O 1
ATOM 698 N N . SER A 1 89 ? -7.329 -5.821 14.309 1.00 93.25 89 SER A N 1
ATOM 699 C CA . SER A 1 89 ? -6.273 -6.650 13.717 1.00 93.25 89 SER A CA 1
ATOM 700 C C . SER A 1 89 ? -4.920 -5.933 13.704 1.00 93.25 89 SER A C 1
ATOM 702 O O . SER A 1 89 ? -3.904 -6.546 14.021 1.00 93.25 89 SER A O 1
ATOM 704 N N . LEU A 1 90 ? -4.903 -4.633 13.392 1.00 92.62 90 LEU A N 1
ATOM 705 C CA . LEU A 1 90 ? -3.698 -3.799 13.418 1.00 92.62 90 LEU A CA 1
ATOM 706 C C . LEU A 1 90 ? -3.157 -3.582 14.838 1.00 92.62 90 LEU A C 1
ATOM 708 O O . LEU A 1 90 ? -1.945 -3.552 15.025 1.00 92.62 90 LEU A O 1
ATOM 712 N N . GLU A 1 91 ? -4.031 -3.462 15.840 1.00 92.19 91 GLU A N 1
ATOM 713 C CA . GLU A 1 91 ? -3.643 -3.300 17.249 1.00 92.19 91 GLU A CA 1
ATOM 714 C C . GLU A 1 91 ? -3.008 -4.560 17.848 1.00 92.19 91 GLU A C 1
ATOM 716 O O . GLU A 1 91 ? -2.128 -4.466 18.704 1.00 92.19 91 GLU A O 1
ATOM 721 N N . VAL A 1 92 ? -3.459 -5.740 17.416 1.00 92.94 92 VAL A N 1
ATOM 722 C CA . VAL A 1 92 ? -2.949 -7.030 17.905 1.00 92.94 92 VAL A CA 1
ATOM 723 C C . VAL A 1 92 ? -1.707 -7.482 17.124 1.00 92.94 92 VAL A C 1
ATOM 725 O O . VAL A 1 92 ? -0.911 -8.272 17.636 1.00 92.94 92 VAL A O 1
ATOM 728 N N . ASN A 1 93 ? -1.512 -6.988 15.899 1.00 89.75 93 ASN A N 1
ATOM 729 C CA . ASN A 1 93 ? -0.392 -7.379 15.051 1.00 89.75 93 ASN A CA 1
ATOM 730 C C . ASN A 1 93 ? 0.915 -6.675 15.461 1.00 89.75 93 ASN A C 1
ATOM 732 O O . ASN A 1 93 ? 1.053 -5.461 15.348 1.00 89.75 93 ASN A O 1
ATOM 736 N N . THR A 1 94 ? 1.912 -7.460 15.875 1.00 88.25 94 THR A N 1
ATOM 737 C CA . THR A 1 94 ? 3.224 -6.964 16.324 1.00 88.25 94 THR A CA 1
ATOM 738 C C . THR A 1 94 ? 4.087 -6.365 15.218 1.00 88.25 94 THR A C 1
ATOM 740 O O . THR A 1 94 ? 5.030 -5.630 15.517 1.00 88.25 94 THR A O 1
ATOM 743 N N . ASP A 1 95 ? 3.791 -6.683 13.957 1.00 88.75 95 ASP A N 1
ATOM 744 C CA . ASP A 1 95 ? 4.529 -6.168 12.801 1.00 88.75 95 ASP A CA 1
ATOM 745 C C . ASP A 1 95 ? 4.179 -4.699 12.522 1.00 88.75 95 ASP A C 1
ATOM 747 O O . ASP A 1 95 ? 4.967 -3.969 11.917 1.00 88.75 95 ASP A O 1
ATOM 751 N N . TYR A 1 96 ? 3.018 -4.245 13.006 1.00 91.00 96 TYR A N 1
ATOM 752 C CA . TYR A 1 96 ? 2.546 -2.876 12.865 1.00 91.00 96 TYR A CA 1
ATOM 753 C C . TYR A 1 96 ? 2.822 -2.073 14.133 1.00 91.00 96 TYR A C 1
ATOM 755 O O . TYR A 1 96 ? 2.549 -2.495 15.255 1.00 91.00 96 TYR A O 1
ATOM 763 N N . LYS A 1 97 ? 3.355 -0.866 13.958 1.00 92.31 97 LYS A N 1
ATOM 764 C CA . LYS A 1 97 ? 3.625 0.069 15.052 1.00 92.31 97 LYS A CA 1
ATOM 765 C C . LYS A 1 97 ? 2.763 1.303 14.889 1.00 92.31 97 LYS A C 1
ATOM 767 O O . LYS A 1 97 ? 2.763 1.926 13.832 1.00 92.31 97 LYS A O 1
ATOM 772 N N . LEU A 1 98 ? 2.069 1.685 15.956 1.00 91.88 98 LEU A N 1
ATOM 773 C CA . LEU A 1 98 ? 1.297 2.920 15.977 1.00 91.88 98 LEU A CA 1
ATOM 774 C C . LEU A 1 98 ? 2.247 4.128 16.001 1.00 91.88 98 LEU A C 1
ATOM 776 O O . LEU A 1 98 ? 2.943 4.365 16.990 1.00 91.88 98 LEU A O 1
ATOM 780 N N . GLN A 1 99 ? 2.253 4.905 14.922 1.00 89.88 99 GLN A N 1
ATOM 781 C CA . GLN A 1 99 ? 3.010 6.143 14.768 1.00 89.88 99 GLN A CA 1
ATOM 782 C C . GLN A 1 99 ? 2.083 7.259 14.280 1.00 89.88 99 GLN A C 1
ATOM 784 O O . GLN A 1 99 ? 1.387 7.127 13.278 1.00 89.88 99 GLN A O 1
ATOM 789 N N . GLN A 1 100 ? 2.039 8.365 15.030 1.00 85.88 100 GLN A N 1
ATOM 790 C CA . GLN A 1 100 ? 1.281 9.578 14.675 1.00 85.88 100 GLN A CA 1
ATOM 791 C C . GLN A 1 100 ? -0.205 9.337 14.313 1.00 85.88 100 GLN A C 1
ATOM 793 O O . GLN A 1 100 ? -0.785 10.071 13.520 1.00 85.88 100 GLN A O 1
ATOM 798 N N . GLY A 1 101 ? -0.845 8.325 14.914 1.00 85.94 101 GLY A N 1
ATOM 799 C CA . GLY A 1 101 ? -2.249 7.984 14.642 1.00 85.94 101 GLY A CA 1
ATOM 800 C C . GLY A 1 101 ? -2.470 7.096 13.412 1.00 85.94 101 GLY A C 1
ATOM 801 O O . GLY A 1 101 ? -3.613 6.929 12.991 1.00 85.94 101 GLY A O 1
ATOM 802 N N . SER A 1 102 ? -1.404 6.518 12.858 1.00 89.94 102 SER A N 1
ATOM 803 C CA . SER A 1 102 ? -1.435 5.510 11.798 1.00 89.94 102 SER A CA 1
ATOM 804 C C . SER A 1 102 ? -0.623 4.276 12.195 1.00 89.94 102 SER A C 1
ATOM 806 O O . SER A 1 102 ? 0.298 4.365 13.004 1.00 89.94 102 SER A O 1
ATOM 808 N N . PHE A 1 103 ? -0.983 3.114 11.666 1.00 93.31 103 PHE A N 1
ATOM 809 C CA . PHE A 1 103 ? -0.240 1.876 11.855 1.00 93.31 103 PHE A CA 1
ATOM 810 C C . PHE A 1 103 ? 0.756 1.714 10.720 1.00 93.31 103 PHE A C 1
ATOM 812 O O . PHE A 1 103 ? 0.365 1.657 9.557 1.00 93.31 103 PHE A O 1
ATOM 819 N N . GLU A 1 104 ? 2.034 1.630 11.061 1.00 93.31 104 GLU A N 1
ATOM 820 C CA . GLU A 1 104 ? 3.121 1.515 10.098 1.00 93.31 104 GLU A CA 1
ATOM 821 C C . GLU A 1 104 ? 3.810 0.156 10.224 1.00 93.31 104 GLU A C 1
ATOM 823 O O . GLU A 1 104 ? 4.215 -0.244 11.317 1.00 93.31 104 GLU A O 1
ATOM 828 N N . ASN A 1 105 ? 3.994 -0.520 9.096 1.00 92.12 105 ASN A N 1
ATOM 829 C CA . ASN A 1 105 ? 4.871 -1.669 8.941 1.00 92.12 105 ASN A CA 1
ATOM 830 C C . ASN A 1 105 ? 5.995 -1.288 7.974 1.00 92.12 105 ASN A C 1
ATOM 832 O O . ASN A 1 105 ? 5.769 -1.076 6.781 1.00 92.12 105 ASN A O 1
ATOM 836 N N . PHE A 1 106 ? 7.209 -1.172 8.503 1.00 89.56 106 PHE A N 1
ATOM 837 C CA . PHE A 1 106 ? 8.383 -0.789 7.734 1.00 89.56 106 PHE A CA 1
ATOM 838 C C . PHE A 1 106 ? 9.449 -1.881 7.798 1.00 89.56 106 PHE A C 1
ATOM 840 O O . PHE A 1 106 ? 10.029 -2.144 8.853 1.00 89.56 106 PHE A O 1
ATOM 847 N N . GLU A 1 107 ? 9.755 -2.462 6.639 1.00 84.69 107 GLU A N 1
ATOM 848 C CA . GLU A 1 107 ? 10.851 -3.404 6.446 1.00 84.69 107 GLU A CA 1
ATOM 849 C C . GLU A 1 107 ? 11.914 -2.778 5.536 1.00 84.69 107 GLU A C 1
ATOM 851 O O . GLU A 1 107 ? 11.701 -2.564 4.338 1.00 84.69 107 GLU A O 1
ATOM 856 N N . VAL A 1 108 ? 13.091 -2.503 6.109 1.00 79.19 108 VAL A N 1
ATOM 857 C CA . VAL A 1 108 ? 14.221 -1.883 5.401 1.00 79.19 108 VAL A CA 1
ATOM 858 C C . VAL A 1 108 ? 14.603 -2.707 4.168 1.00 79.19 108 VAL A C 1
ATOM 860 O O . VAL A 1 108 ? 14.917 -3.891 4.277 1.00 79.19 108 VAL A O 1
ATOM 863 N N . GLY A 1 109 ? 14.614 -2.053 3.002 1.00 72.94 109 GLY A N 1
ATOM 864 C CA . GLY A 1 109 ? 14.978 -2.672 1.722 1.00 72.94 109 GLY A CA 1
ATOM 865 C C . GLY A 1 109 ? 13.909 -3.601 1.143 1.00 72.94 109 GLY A C 1
ATOM 866 O O . GLY A 1 109 ? 14.221 -4.391 0.257 1.00 72.94 109 GLY A O 1
ATOM 867 N N . LYS A 1 110 ? 12.679 -3.549 1.668 1.00 81.06 110 LYS A N 1
ATOM 868 C CA . LYS A 1 110 ? 11.553 -4.326 1.151 1.00 81.06 110 LYS A CA 1
ATOM 869 C C . LYS A 1 110 ? 10.310 -3.477 0.954 1.00 81.06 110 LYS A C 1
ATOM 871 O O . LYS A 1 110 ? 9.850 -3.363 -0.173 1.00 81.06 110 LYS A O 1
ATOM 876 N N . LYS A 1 111 ? 9.738 -2.926 2.031 1.00 86.25 111 LYS A N 1
ATOM 877 C CA . LYS A 1 111 ? 8.420 -2.286 1.965 1.00 86.25 111 LYS A CA 1
ATOM 878 C C . LYS A 1 111 ? 8.152 -1.288 3.085 1.00 86.25 111 LYS A C 1
ATOM 880 O O . LYS A 1 111 ? 8.696 -1.384 4.184 1.00 86.25 111 LYS A O 1
ATOM 885 N N . LEU A 1 112 ? 7.234 -0.378 2.797 1.00 89.94 112 LEU A N 1
ATOM 886 C CA . LEU A 1 112 ? 6.553 0.496 3.737 1.00 89.94 112 LEU A CA 1
ATOM 887 C C . LEU A 1 112 ? 5.046 0.345 3.524 1.00 89.94 112 LEU A C 1
ATOM 889 O O . LEU A 1 112 ? 4.539 0.690 2.460 1.00 89.94 112 LEU A O 1
ATOM 893 N N . GLY A 1 113 ? 4.344 -0.153 4.534 1.00 93.00 113 GLY A N 1
ATOM 894 C CA . GLY A 1 113 ? 2.889 -0.173 4.612 1.00 93.00 113 GLY A CA 1
ATOM 895 C C . GLY A 1 113 ? 2.422 0.774 5.711 1.00 93.00 113 GLY A C 1
ATOM 896 O O . GLY A 1 113 ? 2.905 0.691 6.835 1.00 93.00 113 GLY A O 1
ATOM 897 N N . ILE A 1 114 ? 1.503 1.679 5.398 1.00 94.00 114 ILE A N 1
ATOM 898 C CA . ILE A 1 114 ? 0.855 2.562 6.370 1.00 94.00 114 ILE A CA 1
ATOM 899 C C . ILE A 1 114 ? -0.649 2.373 6.235 1.00 94.00 114 ILE A C 1
ATOM 901 O O . ILE A 1 114 ? -1.182 2.406 5.125 1.00 94.00 114 ILE A O 1
ATOM 905 N N . CYS A 1 115 ? -1.329 2.206 7.362 1.00 95.12 115 CYS A N 1
ATOM 906 C CA . CYS A 1 115 ? -2.773 2.077 7.424 1.00 95.12 115 CYS A CA 1
ATOM 907 C C . CYS A 1 115 ? -3.341 2.959 8.533 1.00 95.12 115 CYS A C 1
ATOM 909 O O . CYS A 1 115 ? -2.952 2.865 9.696 1.00 95.12 115 CYS A O 1
ATOM 911 N N . GLN A 1 116 ? -4.290 3.817 8.186 1.00 96.31 116 GLN A N 1
ATOM 912 C CA . GLN A 1 116 ? -5.018 4.647 9.132 1.00 96.31 116 GLN A CA 1
ATOM 913 C C . GLN A 1 116 ? -6.509 4.382 8.974 1.00 96.31 116 GLN A C 1
ATOM 915 O O . GLN A 1 116 ? -7.075 4.566 7.900 1.00 96.31 116 GLN A O 1
ATOM 920 N N . VAL A 1 117 ? -7.148 3.982 10.069 1.00 94.88 117 VAL A N 1
ATOM 921 C CA . VAL A 1 117 ? -8.541 3.535 10.073 1.00 94.88 117 VAL A CA 1
ATOM 922 C C . VAL A 1 117 ? -9.384 4.470 10.927 1.00 94.88 117 VAL A C 1
ATOM 924 O O . VAL A 1 117 ? -9.033 4.773 12.066 1.00 94.88 117 VAL A O 1
ATOM 927 N N . SER A 1 118 ? -10.525 4.905 10.396 1.00 94.12 118 SER A N 1
ATOM 928 C CA . SER A 1 118 ? -11.526 5.680 11.126 1.00 94.12 118 SER A CA 1
ATOM 929 C C . SER A 1 118 ? -12.781 4.847 11.373 1.00 94.12 118 SER A C 1
ATOM 931 O O . SER A 1 118 ? -13.621 4.677 10.491 1.00 94.12 118 SER A O 1
ATOM 933 N N . THR A 1 119 ? -12.969 4.392 12.611 1.00 92.31 119 THR A N 1
ATOM 934 C CA . THR A 1 119 ? -14.161 3.630 13.035 1.00 92.31 119 THR A CA 1
ATOM 935 C C . THR A 1 119 ? -15.436 4.474 13.129 1.00 92.31 119 THR A C 1
ATOM 937 O O . THR A 1 119 ? -16.521 3.926 13.288 1.00 92.31 119 THR A O 1
ATOM 940 N N . LEU A 1 120 ? -15.328 5.802 13.011 1.00 93.19 120 LEU A N 1
ATOM 941 C CA . LEU A 1 120 ? -16.472 6.723 13.009 1.00 93.19 120 LEU A CA 1
ATOM 942 C C . LEU A 1 120 ? -17.076 6.914 11.615 1.00 93.19 120 LEU A C 1
ATOM 944 O O . LEU A 1 120 ? -18.267 7.181 11.489 1.00 93.19 120 LEU A O 1
ATOM 948 N N . SER A 1 121 ? -16.245 6.828 10.579 1.00 92.88 121 SER A N 1
ATOM 949 C CA . SER A 1 121 ? -16.622 7.162 9.201 1.00 92.88 121 SER A CA 1
ATOM 950 C C . SER A 1 121 ? -16.509 5.985 8.233 1.00 92.88 121 SER A C 1
ATOM 952 O O . SER A 1 121 ? -17.061 6.043 7.135 1.00 92.88 121 SER A O 1
ATOM 954 N N . GLY A 1 122 ? -15.800 4.924 8.630 1.00 92.50 122 GLY A N 1
ATOM 955 C CA . GLY A 1 122 ? -15.490 3.789 7.767 1.00 92.50 122 GLY A CA 1
ATOM 956 C C . GLY A 1 122 ? -14.360 4.068 6.775 1.00 92.50 122 GLY A C 1
ATOM 957 O O . GLY A 1 122 ? -14.080 3.218 5.936 1.00 92.50 122 GLY A O 1
ATOM 958 N N . TYR A 1 123 ? -13.708 5.236 6.836 1.00 96.44 123 TYR A N 1
ATOM 959 C CA . TYR A 1 123 ? -12.577 5.535 5.960 1.00 96.44 123 TYR A CA 1
ATOM 960 C C . TYR A 1 123 ? -11.313 4.807 6.407 1.00 96.44 123 TYR A C 1
ATOM 962 O O . TYR A 1 123 ? -10.948 4.825 7.587 1.00 96.44 123 TYR A O 1
ATOM 970 N N . VAL A 1 124 ? -10.627 4.218 5.434 1.00 96.19 124 VAL A N 1
ATOM 971 C CA . VAL A 1 124 ? -9.314 3.603 5.593 1.00 96.19 124 VAL A CA 1
ATOM 972 C C . VAL A 1 124 ? -8.365 4.257 4.599 1.00 96.19 124 VAL A C 1
ATOM 974 O O . VAL A 1 124 ? -8.487 4.060 3.387 1.00 96.19 124 VAL A O 1
ATOM 977 N N . ASN A 1 125 ? -7.430 5.047 5.119 1.00 96.50 125 ASN A N 1
ATOM 978 C CA . ASN A 1 125 ? -6.327 5.591 4.338 1.00 96.50 125 ASN A CA 1
ATOM 979 C C . ASN A 1 125 ? -5.203 4.559 4.345 1.00 96.50 125 ASN A C 1
ATOM 981 O O . ASN A 1 125 ? -4.735 4.165 5.415 1.00 96.50 125 ASN A O 1
ATOM 985 N N . TYR A 1 126 ? -4.766 4.140 3.166 1.00 95.12 126 TYR A N 1
ATOM 986 C CA . TYR A 1 126 ? -3.653 3.215 3.018 1.00 95.12 126 TYR A CA 1
ATOM 987 C C . TYR A 1 126 ? -2.554 3.853 2.178 1.00 95.12 126 TYR A C 1
ATOM 989 O O . TYR A 1 126 ? -2.802 4.632 1.252 1.00 95.12 126 TYR A O 1
ATOM 997 N N . GLN A 1 127 ? -1.320 3.504 2.507 1.00 94.56 127 GLN A N 1
ATOM 998 C CA . GLN A 1 127 ? -0.154 3.827 1.710 1.00 94.56 127 GLN A CA 1
ATOM 999 C C . GLN A 1 127 ? 0.764 2.613 1.663 1.00 94.56 127 GLN A C 1
ATOM 1001 O O . GLN A 1 127 ? 0.970 1.917 2.656 1.00 94.56 127 GLN A O 1
ATOM 1006 N N . TYR A 1 128 ? 1.302 2.355 0.485 1.00 93.38 128 TYR A N 1
ATOM 1007 C CA . TYR A 1 128 ? 2.215 1.268 0.199 1.00 93.38 128 TYR A CA 1
ATOM 1008 C C . TYR A 1 128 ? 3.382 1.817 -0.603 1.00 93.38 128 TYR A C 1
ATOM 1010 O O . TYR A 1 128 ? 3.191 2.637 -1.503 1.00 93.38 128 TYR A O 1
ATOM 1018 N N . ALA A 1 129 ? 4.593 1.380 -0.293 1.00 89.00 129 ALA A N 1
ATOM 1019 C CA . ALA A 1 129 ? 5.758 1.667 -1.106 1.00 89.00 129 ALA A CA 1
ATOM 1020 C C . ALA A 1 129 ? 6.780 0.527 -1.036 1.00 89.00 129 ALA A C 1
ATOM 1022 O O . ALA A 1 129 ? 7.039 -0.010 0.036 1.00 89.00 129 ALA A O 1
ATOM 1023 N N . VAL A 1 130 ? 7.376 0.203 -2.180 1.00 87.44 130 VAL A N 1
ATOM 1024 C CA . VAL A 1 130 ? 8.441 -0.790 -2.384 1.00 87.44 130 VAL A CA 1
ATOM 1025 C C . VAL A 1 130 ? 9.505 -0.168 -3.280 1.00 87.44 130 VAL A C 1
ATOM 1027 O O . VAL A 1 130 ? 9.170 0.544 -4.232 1.00 87.44 130 VAL A O 1
ATOM 1030 N N . TRP A 1 131 ? 10.780 -0.398 -2.968 1.00 77.31 131 TRP A N 1
ATOM 1031 C CA . TRP A 1 131 ? 11.924 0.152 -3.699 1.00 77.31 131 TRP A CA 1
ATOM 1032 C C . TRP A 1 131 ? 13.191 -0.678 -3.519 1.00 77.31 131 TRP A C 1
ATOM 1034 O O . TRP A 1 131 ? 13.266 -1.442 -2.530 1.00 77.31 131 TRP A O 1
#

Sequence (131 aa):
MYQIFKIIIYVTIIPPLLFVGFVFIAAFIPSDPEPLEVVFKESCGVDLPFGYVVIERQPSRGFAPQGVSYSEKGVIQVDLKHASDILHSLEVNTDYKLQQGSFENFEVGKKLGICQVSTLSGYVNYQYAVW

pLDDT: mean 87.27, std 8.53, range [61.66, 96.5]

Radius of gyration: 22.12 Å; chains: 1; bounding box: 59×18×60 Å

Secondary structure (DSSP, 8-state):
-HHHHHHHHHHHHHHHHHHHHHHHHHHTS--SPPPHHHHHHHHHSSPPPTT-EEEEEEEEEEEETTEEEEEEEEEEE--HHHHHHHHHHHHH-TT-EEETTEEEEEETTTEEEEEEE-TTT-EEEEEEEE-

Organism: NCBI:txid2820710